Protein AF-A0A0V1AJM0-F1 (afdb_monomer)

InterPro domains:
  IPR032472 Argonaute linker 2 domain [PF16488] (1-41)
  IPR032473 Protein argonaute, Mid domain [PF16487] (53-116)

Radius of gyration: 28.32 Å; Cα contacts (8 Å, |Δi|>4): 131; chains: 1; bounding box: 61×48×60 Å

pLDDT: mean 88.97, std 8.9, range [51.97, 97.56]

Foldseek 3Di:
DVVLVVVPVVPPPVCVVVVHDDDSDDDDDDDDDDFADKDWADQPPVHDIDIDGDDPPDDDQQQTAHNDAAEDPADEDEEADDPVCVVVVVVVVQVVVVSSVSNPYHDDNDHPYYYYDDDDD

Organism: Trichinella spiralis (NCBI:txid6334)

Nearest PDB structures (foldseek):
  5wea-assembly1_A  TM=8.458E-01  e=5.999E-06  Homo sapiens
  4z4i-assembly1_A  TM=8.548E-01  e=1.848E-05  Homo sapiens
  4f3t-assembly1_A  TM=8.525E-01  e=3.138E-05  Homo sapiens
  8d6j-assembly1_A  TM=8.454E-01  e=5.327E-05  Homo sapiens
  7swf-assembly1_A  TM=7.679E-01  e=8.144E-03  Arabidopsis thaliana

Sequence (121 aa):
MDMVKKSNFNNDPFLKSFGVQIKAEPMIVSGRVLPPPRLEYGKGNGGRQIILTPKDGAWNSTEFKFFESASCESFGFVSFLPPHKASMLQEFCMQIVRTCRSTGIEMPDSPKFYEQARKND

Secondary structure (DSSP, 8-state):
-HHHHHHTGGG-HHHHHTT----SSPPP----PPPPPPEEE--GGG-PPEEE--BTTB---TTS--SS--B-S--EEEE-S-GGGHHHHHHHHHHHHHHHHHTT-B--SS-SEEEEPPPP-

Mean predicted aligned error: 8.01 Å

Solvent-accessible surface area (backbone atoms only — not comparable to full-atom values): 7760 Å² total; per-residue (Å²): 108,67,62,56,57,72,62,42,55,68,71,34,69,66,40,50,76,72,70,52,78,71,76,64,66,79,86,86,77,91,81,83,84,75,82,68,66,76,45,72,38,21,52,57,95,86,50,69,81,40,74,46,69,51,56,98,89,42,79,86,63,85,90,44,27,42,60,78,52,57,76,43,91,77,52,67,48,78,41,81,60,62,78,94,50,48,68,60,50,56,53,50,54,52,47,53,49,52,53,43,43,57,33,47,28,44,64,64,97,65,59,84,43,80,45,68,57,69,84,81,128

Structure (mmCIF, N/CA/C/O backbone):
data_AF-A0A0V1AJM0-F1
#
_entry.id   AF-A0A0V1AJM0-F1
#
loop_
_atom_site.group_PDB
_atom_site.id
_atom_site.type_symbol
_atom_site.label_atom_id
_atom_site.label_alt_id
_atom_site.label_comp_id
_atom_site.label_asym_id
_atom_site.label_entity_id
_atom_site.label_seq_id
_atom_site.pdbx_PDB_ins_code
_atom_site.Cartn_x
_atom_site.Cartn_y
_atom_site.Cartn_z
_atom_site.occupancy
_atom_site.B_iso_or_equiv
_atom_site.auth_seq_id
_atom_site.auth_comp_id
_atom_site.auth_asym_id
_atom_site.auth_atom_id
_atom_site.pdbx_PDB_model_num
ATOM 1 N N . MET A 1 1 ? -16.085 18.379 22.560 1.00 61.28 1 MET A N 1
ATOM 2 C CA . MET A 1 1 ? -17.066 18.403 23.673 1.00 61.28 1 MET A CA 1
ATOM 3 C C . MET A 1 1 ? -17.591 19.808 23.953 1.00 61.28 1 MET A C 1
ATOM 5 O O . MET A 1 1 ? -18.780 19.945 24.200 1.00 61.28 1 MET A O 1
ATOM 9 N N . ASP A 1 2 ? -16.767 20.853 23.827 1.00 75.19 2 ASP A N 1
ATOM 10 C CA . ASP A 1 2 ? -17.210 22.246 24.018 1.00 75.19 2 ASP A CA 1
ATOM 11 C C . ASP A 1 2 ? -18.342 22.695 23.095 1.00 75.19 2 ASP A C 1
ATOM 13 O O . ASP A 1 2 ? -19.138 23.537 23.491 1.00 75.19 2 ASP A O 1
ATOM 17 N N . MET A 1 3 ? -18.448 22.132 21.888 1.00 86.31 3 MET A N 1
ATOM 18 C CA . MET A 1 3 ? -19.488 22.528 20.938 1.00 86.31 3 MET A CA 1
ATOM 19 C C . MET A 1 3 ? -20.898 22.249 21.477 1.00 86.31 3 MET A C 1
ATOM 21 O O . MET A 1 3 ? -21.717 23.153 21.478 1.00 86.31 3 MET A O 1
ATOM 25 N N . VAL A 1 4 ? -21.159 21.057 22.034 1.00 88.00 4 VAL A N 1
ATOM 26 C CA . VAL A 1 4 ? -22.481 20.701 22.597 1.00 88.00 4 VAL A CA 1
ATOM 27 C C . VAL A 1 4 ? -22.835 21.596 23.789 1.00 88.00 4 VAL A C 1
ATOM 29 O O . VAL A 1 4 ? -23.976 22.034 23.917 1.00 88.00 4 VAL A O 1
ATOM 32 N N . LYS A 1 5 ? -21.843 21.925 24.628 1.00 85.56 5 LYS A N 1
ATOM 33 C CA . LYS A 1 5 ? -22.017 22.857 25.753 1.00 85.56 5 LYS A CA 1
ATOM 34 C C . LYS A 1 5 ? -22.324 24.279 25.272 1.00 85.56 5 LYS A C 1
ATOM 36 O O . LYS A 1 5 ? -23.248 24.901 25.785 1.00 85.56 5 LYS A O 1
ATOM 41 N N . LYS A 1 6 ? -21.591 24.778 24.270 1.00 90.12 6 LYS A N 1
ATOM 42 C CA . LYS A 1 6 ? -21.780 26.118 23.685 1.00 90.12 6 LYS A CA 1
ATOM 43 C C . LYS A 1 6 ? -23.099 26.252 22.927 1.00 90.12 6 LYS A C 1
ATOM 45 O O . LYS A 1 6 ? -23.704 27.315 22.968 1.00 90.12 6 LYS A O 1
ATOM 50 N N . SER A 1 7 ? -23.554 25.183 22.275 1.00 90.88 7 SER A N 1
ATOM 51 C CA . SER A 1 7 ? -24.832 25.153 21.559 1.00 90.88 7 SER A CA 1
ATOM 52 C C . SER A 1 7 ? -26.043 25.291 22.479 1.00 90.88 7 SER A C 1
ATOM 54 O O . SER A 1 7 ? -27.111 25.640 21.994 1.00 90.88 7 SER A O 1
ATOM 56 N N . ASN A 1 8 ? -25.890 25.039 23.787 1.00 90.31 8 ASN A N 1
ATOM 57 C CA . ASN A 1 8 ? -26.925 25.275 24.795 1.00 90.31 8 ASN A CA 1
ATOM 58 C C . ASN A 1 8 ? -28.302 24.698 24.399 1.00 90.31 8 ASN A C 1
ATOM 60 O O . ASN A 1 8 ? -29.333 25.336 24.593 1.00 90.31 8 ASN A O 1
ATOM 64 N N . PHE A 1 9 ? -28.318 23.485 23.832 1.00 92.50 9 PHE A N 1
ATOM 65 C CA . PHE A 1 9 ? -29.513 22.874 23.236 1.00 92.50 9 PHE A CA 1
ATOM 66 C C . PHE A 1 9 ? -30.700 22.764 24.198 1.00 92.50 9 PHE A C 1
ATOM 68 O O . PHE A 1 9 ? -31.844 22.906 23.787 1.00 92.50 9 PHE A O 1
ATOM 75 N N . ASN A 1 10 ? -30.441 22.584 25.495 1.00 91.94 10 ASN A N 1
ATOM 76 C CA . ASN A 1 10 ? -31.500 22.553 26.506 1.00 91.94 10 ASN A CA 1
ATOM 77 C C . ASN A 1 10 ? -32.202 23.903 26.695 1.00 91.94 10 ASN A C 1
ATOM 79 O O . ASN A 1 10 ? -33.195 23.951 27.409 1.00 91.94 10 ASN A O 1
ATOM 83 N N . ASN A 1 11 ? -31.699 24.987 26.098 1.00 93.44 11 ASN A N 1
ATOM 84 C CA . ASN A 1 11 ? -32.334 26.302 26.042 1.00 93.44 11 ASN A CA 1
ATOM 85 C C . ASN A 1 11 ? -32.926 26.648 24.673 1.00 93.44 11 ASN A C 1
ATOM 87 O O . ASN A 1 11 ? -33.511 27.722 24.543 1.00 93.44 11 ASN A O 1
ATOM 91 N N . ASP A 1 12 ? -32.840 25.749 23.695 1.00 94.88 12 ASP A N 1
ATOM 92 C CA . ASP A 1 12 ? -33.508 25.922 22.413 1.00 94.88 12 ASP A CA 1
ATOM 93 C C . ASP A 1 12 ? -35.044 25.887 22.605 1.00 94.88 12 ASP A C 1
ATOM 95 O O . ASP A 1 12 ? -35.571 24.922 23.177 1.00 94.88 12 ASP A O 1
ATOM 99 N N . PRO A 1 13 ? -35.784 26.929 22.174 1.00 95.06 13 PRO A N 1
ATOM 100 C CA . PRO A 1 13 ? -37.232 27.006 22.367 1.00 95.06 13 PRO A CA 1
ATOM 101 C C . PRO A 1 13 ? -38.008 25.889 21.666 1.00 95.06 13 PRO A C 1
ATOM 103 O O . PRO A 1 13 ? -39.035 25.448 22.184 1.00 95.06 13 PRO A O 1
ATOM 106 N N . PHE A 1 14 ? -37.524 25.420 20.513 1.00 96.06 14 PHE A N 1
ATOM 107 C CA . PHE A 1 14 ? -38.145 24.323 19.784 1.00 96.06 14 PHE A CA 1
ATOM 108 C C . PHE A 1 14 ? -37.894 23.005 20.516 1.00 96.06 14 PHE A C 1
ATOM 110 O O . PHE A 1 14 ? -38.839 22.288 20.809 1.00 96.06 14 PHE A O 1
ATOM 117 N N . LEU A 1 15 ? -36.660 22.696 20.920 1.00 95.38 15 LEU A N 1
ATOM 118 C CA . LEU A 1 15 ? -36.392 21.450 21.657 1.00 95.38 15 LEU A CA 1
ATOM 119 C C . LEU A 1 15 ? -37.163 21.381 22.983 1.00 95.38 15 LEU A C 1
ATOM 121 O O . LEU A 1 15 ? -37.709 20.327 23.324 1.00 95.38 15 LEU A O 1
ATOM 125 N N . LYS A 1 16 ? -37.291 22.516 23.687 1.00 95.50 16 LYS A N 1
ATOM 126 C CA . LYS A 1 16 ? -38.130 22.617 24.889 1.00 95.50 16 LYS A CA 1
ATOM 127 C C . LYS A 1 16 ? -39.603 22.337 24.611 1.00 95.50 16 LYS A C 1
ATOM 129 O O . LYS A 1 16 ? -40.224 21.648 25.416 1.00 95.50 16 LYS A O 1
ATOM 134 N N . SER A 1 17 ? -40.168 22.848 23.512 1.00 96.81 17 SER A N 1
ATOM 135 C CA . SER A 1 17 ? -41.595 22.658 23.211 1.00 96.81 17 SER A CA 1
ATOM 136 C C . SER 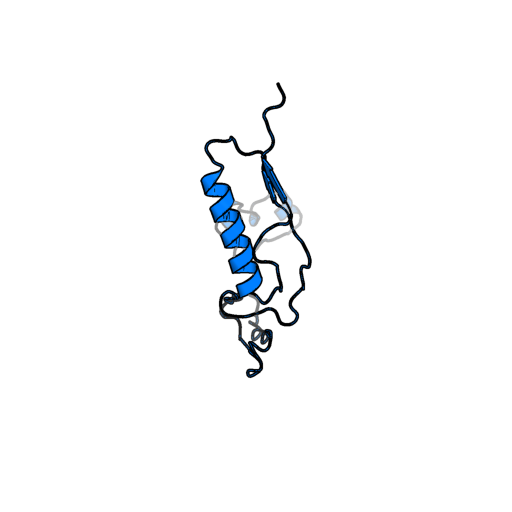A 1 17 ? -41.952 21.196 22.924 1.00 96.81 17 SER A C 1
ATOM 138 O O . SER A 1 17 ? -43.075 20.782 23.200 1.00 96.81 17 SER A O 1
ATOM 140 N N . PHE A 1 18 ? -40.982 20.399 22.463 1.00 96.31 18 PHE A N 1
ATOM 141 C CA . PHE A 1 18 ? -41.111 18.949 22.278 1.00 96.31 18 PHE A CA 1
ATOM 142 C C . PHE A 1 18 ? -40.648 18.117 23.490 1.00 96.31 18 PHE A C 1
ATOM 144 O O . PHE A 1 18 ? -40.651 16.889 23.421 1.00 96.31 18 PHE A O 1
ATOM 151 N N . GLY A 1 19 ? -40.240 18.746 24.600 1.00 95.75 19 GLY A N 1
ATOM 152 C CA . GLY A 1 19 ? -39.771 18.044 25.803 1.00 95.75 19 GLY A CA 1
ATOM 153 C C . GLY A 1 19 ? -38.432 17.312 25.631 1.00 95.75 19 GLY A C 1
ATOM 154 O O . GLY A 1 19 ? -38.111 16.422 26.419 1.00 95.75 19 GLY A O 1
ATOM 155 N N . VAL A 1 20 ? -37.646 17.663 24.611 1.00 96.75 20 VAL A N 1
ATOM 156 C CA . VAL A 1 20 ? -36.353 17.033 24.322 1.00 96.75 20 VAL A CA 1
ATOM 157 C C . VAL A 1 20 ? -35.275 17.618 25.231 1.00 96.75 20 VAL A C 1
ATOM 159 O O . VAL A 1 20 ? -35.133 18.834 25.350 1.00 96.75 20 VAL A O 1
ATOM 162 N N . GLN A 1 21 ? -34.473 16.744 25.841 1.00 93.50 21 GLN A N 1
ATOM 163 C CA . GLN A 1 21 ? -33.310 17.119 26.643 1.00 93.50 21 GLN A CA 1
ATOM 164 C C . GLN A 1 21 ? -32.051 16.458 26.082 1.00 93.50 21 GLN A C 1
ATOM 166 O O . GLN A 1 21 ? -32.035 15.261 25.798 1.00 93.50 21 GLN A O 1
ATOM 171 N N . ILE A 1 22 ? -30.982 17.238 25.941 1.00 92.06 22 ILE A N 1
ATOM 172 C CA . ILE A 1 22 ? -29.689 16.792 25.426 1.00 92.06 22 ILE A CA 1
ATOM 173 C C . ILE A 1 22 ? -28.663 16.851 26.553 1.00 92.06 22 ILE A C 1
ATOM 175 O O . ILE A 1 22 ? -28.391 17.904 27.135 1.00 92.06 22 ILE A O 1
ATOM 179 N N . LYS A 1 23 ? -28.065 15.699 26.853 1.00 92.25 23 LYS A N 1
ATOM 180 C CA . LYS A 1 23 ? -26.955 15.600 27.798 1.00 92.25 23 LYS A CA 1
ATOM 181 C C . LYS A 1 23 ? -25.682 16.158 27.155 1.00 92.25 23 LYS A C 1
ATOM 183 O O . LYS A 1 23 ? -25.371 15.839 26.010 1.00 92.25 23 LYS A O 1
ATOM 188 N N . ALA A 1 24 ? -24.951 17.002 27.881 1.00 89.19 24 ALA A N 1
ATOM 189 C CA . ALA A 1 24 ? -23.726 17.612 27.365 1.00 89.19 24 ALA A CA 1
ATOM 190 C C . ALA A 1 24 ? -22.534 16.641 27.379 1.00 89.19 24 ALA A C 1
ATOM 192 O O . ALA A 1 24 ? -21.574 16.812 26.623 1.00 89.19 24 ALA A O 1
ATOM 193 N N . GLU A 1 25 ? -22.583 15.636 28.251 1.00 90.69 25 GLU A N 1
ATOM 194 C CA . GLU A 1 25 ? -21.588 14.579 28.338 1.00 90.69 25 GLU A CA 1
ATOM 195 C C . GLU A 1 25 ? -21.871 13.487 27.296 1.00 90.69 25 GLU A C 1
ATOM 197 O O . GLU A 1 25 ? -23.014 13.031 27.182 1.00 90.69 25 GLU A O 1
ATOM 202 N N . PRO A 1 26 ? -20.846 13.009 26.571 1.00 91.12 26 PRO A N 1
ATOM 203 C CA . PRO A 1 26 ? -20.991 11.856 25.696 1.00 91.12 26 PRO A CA 1
ATOM 204 C C . PRO A 1 26 ? -21.466 10.615 26.452 1.00 91.12 26 PRO A C 1
ATOM 206 O O . PRO A 1 26 ? -21.150 10.411 27.627 1.00 91.12 26 PRO A O 1
ATOM 209 N N . MET A 1 27 ? -22.181 9.747 25.743 1.00 94.25 27 MET A N 1
ATOM 210 C CA . MET A 1 27 ? -22.475 8.411 26.243 1.00 94.25 27 MET A CA 1
ATOM 211 C C . MET A 1 27 ? -21.173 7.613 26.374 1.00 94.25 27 MET A C 1
ATOM 213 O O . MET A 1 27 ? -20.368 7.569 25.444 1.00 94.25 27 MET A O 1
ATOM 217 N N . ILE A 1 28 ? -20.980 6.975 27.528 1.00 95.19 28 ILE A N 1
ATOM 218 C CA . ILE A 1 28 ? -19.861 6.062 27.758 1.00 95.19 28 ILE A CA 1
ATOM 219 C C . ILE A 1 28 ? -20.295 4.671 27.308 1.00 95.19 28 ILE A C 1
ATOM 221 O O . ILE A 1 28 ? -21.315 4.160 27.767 1.00 95.19 28 ILE A O 1
ATOM 225 N N . VAL A 1 29 ? -19.510 4.063 26.423 1.00 96.31 29 VAL A N 1
ATOM 226 C CA . VAL A 1 29 ? -19.741 2.707 25.921 1.00 96.31 29 VAL A CA 1
ATOM 227 C C . VAL A 1 29 ? -18.487 1.860 26.101 1.00 96.31 29 VAL A C 1
ATOM 229 O O . VAL A 1 29 ? -17.365 2.352 25.975 1.00 96.31 29 VAL A O 1
ATOM 232 N N . SER A 1 30 ? -18.672 0.575 26.392 1.00 97.56 30 SER A N 1
ATOM 233 C CA . SER A 1 30 ? -17.567 -0.377 26.500 1.00 97.56 30 SER A CA 1
ATOM 234 C C . SER A 1 30 ? -17.151 -0.863 25.114 1.00 97.56 30 SER A C 1
ATOM 236 O O . SER A 1 30 ? -17.891 -1.582 24.446 1.00 97.56 30 SER A O 1
ATOM 238 N N . GLY A 1 31 ? -15.952 -0.472 24.689 1.00 96.50 31 GLY A N 1
ATOM 239 C CA . GLY A 1 31 ? -15.310 -0.993 23.484 1.00 96.50 31 GLY A CA 1
ATOM 240 C C . GLY A 1 31 ? -14.432 -2.214 23.764 1.00 96.50 31 GLY A C 1
ATOM 241 O O . GLY A 1 31 ? -14.136 -2.547 24.912 1.00 96.50 31 GLY A O 1
ATOM 242 N N . ARG A 1 32 ? -13.970 -2.868 22.695 1.00 97.56 32 ARG A N 1
ATOM 243 C CA . ARG A 1 32 ? -12.902 -3.876 22.743 1.00 97.56 32 ARG A CA 1
ATOM 244 C C . ARG A 1 32 ? -11.901 -3.601 21.631 1.00 97.56 32 ARG A C 1
ATOM 246 O O . ARG A 1 32 ? -12.300 -3.231 20.530 1.00 97.56 32 ARG A O 1
ATOM 253 N N . VAL A 1 33 ? -10.625 -3.840 21.911 1.00 95.44 33 VAL A N 1
ATOM 254 C CA . VAL A 1 33 ? -9.567 -3.883 20.897 1.00 95.44 33 VAL A CA 1
ATOM 255 C C . VAL A 1 33 ? -9.349 -5.346 20.541 1.00 95.44 33 VAL A C 1
ATOM 257 O O . VAL A 1 33 ? -9.027 -6.153 21.412 1.00 95.44 33 VAL A O 1
ATOM 260 N N . LEU A 1 34 ? -9.594 -5.710 19.285 1.00 96.94 34 LEU A N 1
ATOM 261 C CA . LEU A 1 34 ? -9.348 -7.074 18.822 1.00 96.94 34 LEU A CA 1
ATOM 262 C C . LEU A 1 34 ? -7.842 -7.287 18.611 1.00 96.94 34 LEU A C 1
ATOM 264 O O . LEU A 1 34 ? -7.165 -6.355 18.170 1.00 96.94 34 LEU A O 1
ATOM 268 N N . PRO A 1 35 ? -7.309 -8.491 18.893 1.00 96.62 35 PRO A N 1
ATOM 269 C CA . PRO A 1 35 ? -5.934 -8.805 18.537 1.00 96.62 35 PRO A CA 1
ATOM 270 C C . PRO A 1 35 ? -5.765 -8.706 17.012 1.00 96.62 35 PRO A C 1
ATOM 272 O O . PRO A 1 35 ? -6.649 -9.153 16.272 1.00 96.62 35 PRO A O 1
ATOM 275 N N . PRO A 1 36 ? -4.660 -8.123 16.522 1.00 97.25 36 PRO A N 1
ATOM 276 C CA . PRO A 1 36 ? -4.431 -7.998 15.092 1.00 97.25 36 PRO A CA 1
ATOM 277 C C . PRO A 1 36 ? -4.204 -9.380 14.454 1.00 97.25 36 PRO A C 1
ATOM 279 O O . PRO A 1 36 ? -3.636 -10.273 15.094 1.00 97.25 36 PRO A O 1
ATOM 282 N N . PRO A 1 37 ? -4.624 -9.578 13.193 1.00 96.69 37 PRO A N 1
ATOM 283 C CA . PRO A 1 37 ? -4.347 -10.812 12.474 1.00 96.69 37 PRO A CA 1
ATOM 284 C C . PRO A 1 37 ? -2.850 -10.939 12.181 1.00 96.69 37 PRO A C 1
ATOM 286 O O . PRO A 1 37 ? -2.137 -9.943 12.064 1.00 96.69 37 PRO A O 1
ATOM 289 N N . ARG A 1 38 ? -2.378 -12.173 12.011 1.00 95.44 38 ARG A N 1
ATOM 290 C CA . ARG A 1 38 ? -1.024 -12.423 11.509 1.00 95.44 38 ARG A CA 1
ATOM 291 C C . ARG A 1 38 ? -1.003 -12.264 9.990 1.00 95.44 38 ARG A C 1
ATOM 293 O O . ARG A 1 38 ? -1.915 -12.732 9.316 1.00 95.44 38 ARG A O 1
ATOM 300 N N . LEU A 1 39 ? 0.033 -11.616 9.474 1.00 94.31 39 LEU A N 1
ATOM 301 C CA . LEU A 1 39 ? 0.282 -11.416 8.051 1.00 94.31 39 LEU A CA 1
ATOM 302 C C . LEU A 1 39 ? 1.326 -12.415 7.572 1.00 94.31 39 LEU A C 1
ATOM 304 O O . LEU A 1 39 ? 2.371 -12.551 8.205 1.00 94.31 39 LEU A O 1
ATOM 308 N N . GLU A 1 40 ? 1.065 -13.065 6.445 1.00 93.06 40 GLU A N 1
ATOM 309 C CA . GLU A 1 40 ? 1.979 -14.021 5.822 1.00 93.06 40 GLU A CA 1
ATOM 310 C C . GLU A 1 40 ? 2.590 -13.422 4.548 1.00 93.06 40 GLU A C 1
ATOM 312 O O . GLU A 1 40 ? 1.888 -12.823 3.736 1.00 93.06 40 GLU A O 1
ATOM 317 N N . TYR A 1 41 ? 3.905 -13.570 4.384 1.00 92.88 41 TYR A N 1
ATOM 318 C CA . TYR A 1 41 ? 4.668 -13.088 3.223 1.00 92.88 41 TYR A CA 1
ATOM 319 C C . TYR A 1 41 ? 5.326 -14.246 2.463 1.00 92.88 41 TYR A C 1
ATOM 321 O O . TYR A 1 41 ? 5.332 -15.385 2.924 1.00 92.88 41 TYR A O 1
ATOM 329 N N . GLY A 1 42 ? 5.881 -13.977 1.283 1.00 88.62 42 GLY A N 1
ATOM 330 C CA . GLY A 1 42 ? 6.489 -15.006 0.444 1.00 88.62 42 GLY A CA 1
ATOM 331 C C . GLY A 1 42 ? 7.686 -15.664 1.119 1.00 88.62 42 GLY A C 1
ATOM 332 O O . GLY A 1 42 ? 8.425 -15.037 1.881 1.00 88.62 42 GLY A O 1
ATOM 333 N N . LYS A 1 43 ? 7.915 -16.944 0.815 1.00 80.25 43 LYS A N 1
ATOM 334 C CA . LYS A 1 43 ? 9.113 -17.665 1.262 1.00 80.25 43 LYS A CA 1
ATOM 335 C C . LYS A 1 43 ? 10.316 -17.131 0.485 1.00 80.25 43 LYS A C 1
ATOM 337 O O . LYS A 1 43 ? 10.546 -17.523 -0.656 1.00 80.25 43 LYS A O 1
ATOM 342 N N . GLY A 1 44 ? 11.083 -16.211 1.066 1.00 66.81 44 GLY A N 1
ATOM 343 C CA . GLY A 1 44 ? 12.307 -15.719 0.426 1.00 66.81 44 GLY A CA 1
ATOM 344 C C . GLY A 1 44 ? 13.265 -16.877 0.115 1.00 66.81 44 GLY A C 1
ATOM 345 O O . GLY A 1 44 ? 13.537 -17.669 1.005 1.00 66.81 44 GLY A O 1
ATOM 346 N N . ASN A 1 45 ? 13.741 -16.997 -1.131 1.00 64.56 45 ASN A N 1
ATOM 347 C CA . ASN A 1 45 ? 14.765 -17.942 -1.623 1.00 64.56 45 ASN A CA 1
ATOM 348 C C . ASN A 1 45 ? 14.791 -19.334 -0.932 1.00 64.56 45 ASN A C 1
ATOM 350 O O . ASN A 1 45 ? 15.848 -19.792 -0.504 1.00 64.56 45 ASN A O 1
ATOM 354 N N . GLY A 1 46 ? 13.639 -20.004 -0.797 1.00 65.62 46 GLY A N 1
ATOM 355 C CA . GLY A 1 46 ? 13.554 -21.352 -0.201 1.00 65.62 46 GLY A CA 1
ATOM 356 C C . GLY A 1 46 ? 13.627 -21.407 1.335 1.00 65.62 46 GLY A C 1
ATOM 357 O O . GLY A 1 46 ? 13.772 -22.484 1.910 1.00 65.62 46 GLY A O 1
ATOM 358 N N . GLY A 1 47 ? 13.527 -20.259 2.004 1.00 71.06 47 GLY A N 1
ATOM 359 C CA . GLY A 1 47 ? 13.511 -20.117 3.456 1.00 71.06 47 GLY A CA 1
ATOM 360 C C . GLY A 1 47 ? 12.165 -20.446 4.114 1.00 71.06 47 GLY A C 1
ATOM 361 O O . GLY A 1 47 ? 11.206 -20.903 3.488 1.00 71.06 47 GLY A O 1
ATOM 362 N N . ARG A 1 48 ? 12.099 -20.208 5.430 1.00 78.38 48 ARG A N 1
ATOM 363 C CA . ARG A 1 48 ? 10.883 -20.409 6.234 1.00 78.38 48 ARG A CA 1
ATOM 364 C C . ARG A 1 48 ? 9.801 -19.384 5.878 1.00 78.38 48 ARG A C 1
ATOM 366 O O . ARG A 1 48 ? 10.100 -18.281 5.431 1.00 78.38 48 ARG A O 1
ATOM 373 N N . GLN A 1 49 ? 8.547 -19.764 6.124 1.00 84.44 49 GLN A N 1
ATOM 374 C CA . GLN A 1 49 ? 7.385 -18.880 6.027 1.00 84.44 49 GLN A CA 1
ATOM 375 C C . GLN A 1 49 ? 7.595 -17.637 6.903 1.00 84.44 49 GLN A C 1
ATOM 377 O O . GLN A 1 49 ? 7.900 -17.767 8.090 1.00 84.44 49 GLN A O 1
ATOM 382 N N . ILE A 1 50 ? 7.431 -16.448 6.322 1.00 89.88 50 ILE A N 1
ATOM 383 C CA . ILE A 1 50 ? 7.526 -15.181 7.051 1.00 89.88 50 ILE A CA 1
ATOM 384 C C . ILE A 1 50 ? 6.132 -14.834 7.565 1.00 89.88 50 ILE A C 1
ATOM 386 O O . ILE A 1 50 ? 5.177 -14.796 6.786 1.00 89.88 50 ILE A O 1
ATOM 390 N N . ILE A 1 51 ? 6.028 -14.609 8.876 1.00 91.50 51 ILE A N 1
ATOM 391 C CA . ILE A 1 51 ? 4.782 -14.270 9.566 1.00 91.50 51 ILE A CA 1
ATOM 392 C C . ILE A 1 51 ? 5.035 -13.068 10.474 1.00 91.50 51 ILE A C 1
ATOM 394 O O . ILE A 1 51 ? 5.977 -13.077 11.265 1.00 91.50 51 ILE A O 1
ATOM 398 N N . LEU A 1 52 ? 4.184 -12.050 10.376 1.00 92.50 52 LEU A N 1
ATOM 399 C CA . LEU A 1 52 ? 4.296 -10.798 11.123 1.00 92.50 52 LEU A CA 1
ATOM 400 C C . LEU A 1 52 ? 2.986 -10.498 11.843 1.00 92.50 52 LEU A C 1
ATOM 402 O O . LEU A 1 52 ? 1.911 -10.827 11.351 1.00 92.50 52 LEU A O 1
ATOM 406 N N . THR A 1 53 ? 3.066 -9.817 12.979 1.00 95.38 53 THR A N 1
ATOM 407 C CA . THR A 1 53 ? 1.890 -9.303 13.686 1.00 95.38 53 THR A CA 1
ATOM 408 C C . THR A 1 53 ? 1.925 -7.776 13.621 1.00 95.38 53 THR A C 1
ATOM 410 O O . THR A 1 53 ? 2.900 -7.193 14.101 1.00 95.38 53 THR A O 1
ATOM 413 N N . PRO A 1 54 ? 0.910 -7.112 13.037 1.00 96.19 54 PRO A N 1
ATOM 414 C CA . PRO A 1 54 ? 0.820 -5.659 13.010 1.00 96.19 54 PRO A CA 1
ATOM 415 C C . PRO A 1 54 ? 0.876 -5.055 14.411 1.00 96.19 54 PRO A C 1
ATOM 417 O O . PRO A 1 54 ? 0.316 -5.602 15.363 1.00 96.19 54 PRO A O 1
ATOM 420 N N . LYS A 1 55 ? 1.502 -3.886 14.516 1.00 94.88 55 LYS A N 1
ATOM 421 C CA . LYS A 1 55 ? 1.531 -3.082 15.735 1.00 94.88 55 LYS A CA 1
ATOM 422 C C . LYS A 1 55 ? 0.752 -1.800 15.479 1.00 94.88 55 LYS A C 1
ATOM 424 O O . LYS A 1 55 ? 0.999 -1.130 14.482 1.00 94.88 55 LYS A O 1
ATOM 429 N N . ASP A 1 56 ? -0.218 -1.502 16.340 1.00 94.88 56 ASP A N 1
ATOM 430 C CA . ASP A 1 56 ? -1.054 -0.296 16.247 1.00 94.88 56 ASP A CA 1
ATOM 431 C C . ASP A 1 56 ? -1.715 -0.105 14.863 1.00 94.88 56 ASP A C 1
ATOM 433 O O . ASP A 1 56 ? -1.881 1.007 14.373 1.00 94.88 56 ASP A O 1
ATOM 437 N N . GLY A 1 57 ? -2.085 -1.215 14.211 1.00 94.12 57 GLY A N 1
ATOM 438 C CA . GLY A 1 57 ? -2.714 -1.215 12.886 1.00 94.12 57 GLY A CA 1
ATOM 439 C C . GLY A 1 57 ? -1.754 -1.068 11.699 1.00 94.12 57 GLY A C 1
ATOM 440 O O . GLY A 1 57 ? -2.223 -0.987 10.567 1.00 94.12 57 GLY A O 1
ATOM 441 N N . ALA A 1 58 ? -0.436 -1.071 11.923 1.00 95.19 58 ALA A N 1
ATOM 442 C CA . ALA A 1 58 ? 0.576 -0.893 10.883 1.00 95.19 58 ALA A CA 1
ATOM 443 C C . ALA A 1 58 ? 1.643 -2.003 10.882 1.00 95.19 58 ALA A C 1
ATOM 445 O O . ALA A 1 58 ? 1.862 -2.703 11.875 1.00 95.19 58 ALA A O 1
ATOM 446 N N . TRP A 1 59 ? 2.324 -2.161 9.746 1.00 93.56 59 TRP A N 1
ATOM 447 C CA . TRP A 1 59 ? 3.473 -3.054 9.571 1.00 93.56 59 TRP A CA 1
ATOM 448 C C . TRP A 1 59 ? 4.429 -2.500 8.502 1.00 93.56 59 TRP A C 1
ATOM 450 O O . TRP A 1 59 ? 4.042 -1.647 7.705 1.00 93.56 59 TRP A O 1
ATOM 460 N N . ASN A 1 60 ? 5.670 -2.999 8.476 1.00 89.56 60 ASN A N 1
ATOM 461 C CA . ASN A 1 60 ? 6.647 -2.691 7.430 1.00 89.56 60 ASN A CA 1
ATOM 462 C C . ASN A 1 60 ? 6.744 -3.852 6.424 1.00 89.56 60 ASN A C 1
ATOM 464 O O . ASN A 1 60 ? 6.943 -4.997 6.826 1.00 89.56 60 ASN A O 1
ATOM 468 N N . SER A 1 61 ? 6.606 -3.557 5.130 1.00 86.50 61 SER A N 1
ATOM 469 C CA . SER A 1 61 ? 6.712 -4.529 4.034 1.00 86.50 61 SER A CA 1
ATOM 470 C C . SER A 1 61 ? 8.055 -4.497 3.299 1.00 86.50 61 SER A C 1
ATOM 472 O O . SER A 1 61 ? 8.296 -5.362 2.464 1.00 86.50 61 SER A O 1
ATOM 474 N N . THR A 1 62 ? 8.945 -3.538 3.584 1.00 81.38 62 THR A N 1
ATOM 475 C CA . THR A 1 62 ? 10.161 -3.313 2.777 1.00 81.38 62 THR A CA 1
ATOM 476 C C . THR A 1 62 ? 11.171 -4.455 2.834 1.00 81.38 62 THR A C 1
ATOM 478 O O . THR A 1 62 ? 11.997 -4.584 1.936 1.00 81.38 62 THR A O 1
ATOM 481 N N . GLU A 1 63 ? 11.131 -5.269 3.886 1.00 80.94 63 GLU A N 1
ATOM 482 C CA . GLU A 1 63 ? 12.081 -6.366 4.111 1.00 80.94 63 GLU A CA 1
ATOM 483 C C . GLU A 1 63 ? 11.605 -7.703 3.524 1.00 80.94 63 GLU A C 1
ATOM 485 O O . GLU A 1 63 ? 12.339 -8.692 3.550 1.00 80.94 63 GLU A O 1
ATOM 490 N N . PHE A 1 64 ? 10.378 -7.755 2.996 1.00 88.69 64 PHE A N 1
ATOM 491 C CA . PHE A 1 64 ? 9.708 -9.009 2.674 1.00 88.69 64 PHE A CA 1
ATOM 492 C C . PHE A 1 64 ? 9.191 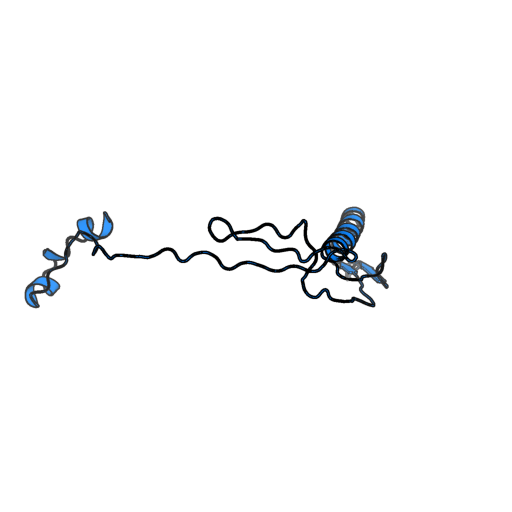-9.030 1.237 1.00 88.69 64 PHE A C 1
ATOM 494 O O . PHE A 1 64 ? 8.710 -8.034 0.700 1.00 88.69 64 PHE A O 1
ATOM 501 N N . LYS A 1 65 ? 9.266 -10.207 0.612 1.00 91.56 65 LYS A N 1
ATOM 502 C CA . LYS A 1 65 ? 8.710 -10.447 -0.723 1.00 91.56 65 LYS A CA 1
ATOM 503 C C . LYS A 1 65 ? 7.229 -10.786 -0.628 1.00 91.56 65 LYS A C 1
ATOM 505 O O . LYS A 1 65 ? 6.820 -11.436 0.334 1.00 91.56 65 LYS A O 1
ATOM 510 N N . PHE A 1 66 ? 6.437 -10.391 -1.621 1.00 92.12 66 PHE A N 1
ATOM 511 C CA . PHE A 1 66 ? 5.010 -10.716 -1.668 1.00 92.12 66 PHE A CA 1
ATOM 512 C C . PHE A 1 66 ? 4.758 -12.221 -1.523 1.00 92.12 66 PHE A C 1
ATOM 514 O O . PHE A 1 66 ? 5.584 -13.030 -1.942 1.00 92.12 66 PHE A O 1
ATOM 521 N N . PHE A 1 67 ? 3.625 -12.582 -0.907 1.00 92.00 67 PHE A N 1
ATOM 522 C CA . PHE A 1 67 ? 3.206 -13.979 -0.743 1.00 92.00 67 PHE A CA 1
ATOM 523 C C . PHE A 1 67 ? 3.171 -14.710 -2.087 1.00 92.00 67 PHE A C 1
ATOM 525 O O . PHE A 1 67 ? 3.807 -15.749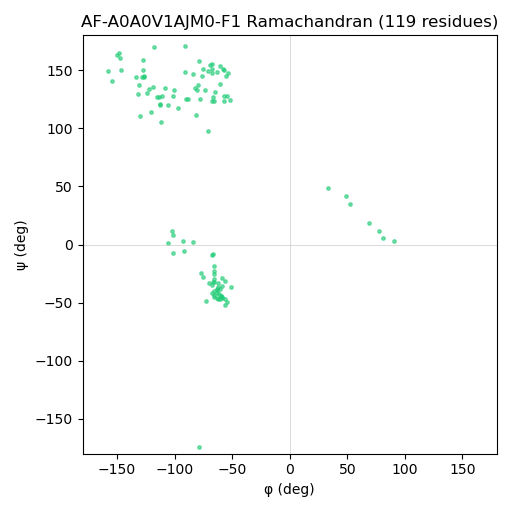 -2.247 1.00 92.00 67 PHE A O 1
ATOM 532 N N . GLU A 1 68 ? 2.524 -14.078 -3.061 1.00 91.62 68 GLU A N 1
ATOM 533 C CA . GLU A 1 68 ? 2.596 -14.408 -4.477 1.00 91.62 68 GLU A CA 1
ATOM 534 C C . GLU A 1 68 ? 3.126 -13.177 -5.208 1.00 91.62 68 GLU A C 1
ATOM 536 O O . GLU A 1 68 ? 2.497 -12.116 -5.200 1.00 91.62 68 GLU A O 1
ATOM 541 N N . SER A 1 69 ? 4.318 -13.285 -5.789 1.00 91.94 69 SER A N 1
ATOM 542 C CA . SER A 1 69 ? 4.882 -12.214 -6.602 1.00 91.94 69 SER A CA 1
ATOM 543 C C . SER A 1 69 ? 4.492 -12.373 -8.067 1.00 91.94 69 SER A C 1
ATOM 545 O O . SER A 1 69 ? 4.308 -13.476 -8.576 1.00 91.94 69 SER A O 1
ATOM 547 N N . ALA A 1 70 ? 4.364 -11.241 -8.755 1.00 94.12 70 ALA A N 1
ATOM 548 C CA . ALA A 1 70 ? 4.128 -11.225 -10.190 1.00 94.12 70 ALA A CA 1
ATOM 549 C C . ALA A 1 70 ? 5.428 -11.471 -10.972 1.00 94.12 70 ALA A C 1
ATOM 551 O O . ALA A 1 70 ? 6.524 -11.173 -10.492 1.00 94.12 70 ALA A O 1
ATOM 552 N N . SER A 1 71 ? 5.283 -11.928 -12.214 1.00 96.06 71 SER A N 1
ATOM 553 C CA . SER A 1 71 ? 6.356 -11.921 -13.208 1.00 96.06 71 SER A CA 1
ATOM 554 C C . SER A 1 71 ? 6.014 -10.909 -14.302 1.00 96.06 71 SER A C 1
ATOM 556 O O . SER A 1 71 ? 4.901 -10.888 -14.828 1.00 96.06 71 SER A O 1
ATOM 558 N N . CYS A 1 72 ? 6.947 -10.009 -14.590 1.00 96.31 72 CYS A N 1
ATOM 559 C CA . CYS A 1 72 ? 6.846 -8.970 -15.603 1.00 96.31 72 CYS A CA 1
ATOM 560 C C . CYS A 1 72 ? 7.827 -9.302 -16.723 1.00 96.31 72 CYS A C 1
ATOM 562 O O . CYS A 1 72 ? 9.028 -9.116 -16.575 1.00 96.31 72 CYS A O 1
ATOM 564 N N . GLU A 1 73 ? 7.328 -9.768 -17.864 1.00 96.31 73 GLU A N 1
ATOM 565 C CA . GLU A 1 73 ? 8.194 -10.159 -18.984 1.00 96.31 73 GLU A CA 1
ATOM 566 C C . GLU A 1 73 ? 8.770 -8.957 -19.744 1.00 96.31 73 GLU A C 1
ATOM 568 O O . GLU A 1 73 ? 9.833 -9.036 -20.362 1.00 96.31 73 GLU A O 1
ATOM 573 N N . SER A 1 74 ? 8.058 -7.826 -19.741 1.00 95.12 74 SER A N 1
ATOM 574 C CA . SER A 1 74 ? 8.512 -6.610 -20.407 1.00 95.12 74 SER A CA 1
ATOM 575 C C . SER A 1 74 ? 7.863 -5.351 -19.854 1.00 95.12 74 SER A C 1
ATOM 577 O O . SER A 1 74 ? 6.708 -5.360 -19.438 1.00 95.12 74 SER A O 1
ATOM 579 N N . PHE A 1 75 ? 8.616 -4.256 -19.904 1.00 94.62 75 PHE A N 1
ATOM 580 C CA . PHE A 1 75 ? 8.184 -2.927 -19.490 1.00 94.62 75 PHE A CA 1
ATOM 581 C C . PHE A 1 75 ? 8.873 -1.858 -20.343 1.00 94.62 75 PHE A C 1
ATOM 583 O O . PHE A 1 75 ? 9.863 -2.130 -21.028 1.00 94.62 75 PHE A O 1
ATOM 590 N N . GLY A 1 76 ? 8.350 -0.638 -20.293 1.00 93.25 76 GLY A N 1
ATOM 591 C CA . GLY A 1 76 ? 8.910 0.537 -20.950 1.00 93.25 76 GLY A CA 1
ATOM 592 C C . GLY A 1 76 ? 8.628 1.786 -20.126 1.00 93.25 76 GLY A C 1
ATOM 593 O O . GLY A 1 76 ? 7.732 1.782 -19.279 1.00 93.25 76 GLY A O 1
ATOM 594 N N . PHE A 1 77 ? 9.387 2.850 -20.370 1.00 91.31 77 PHE A N 1
ATOM 595 C CA . PHE A 1 77 ? 9.146 4.149 -19.747 1.00 91.31 77 PHE A CA 1
ATOM 596 C C . PHE A 1 77 ? 8.856 5.200 -20.803 1.00 91.31 77 PHE A C 1
ATOM 598 O O . PHE A 1 77 ? 9.564 5.298 -21.803 1.00 91.31 77 PHE A O 1
ATOM 605 N N . VAL A 1 78 ? 7.841 6.016 -20.533 1.00 90.00 78 VAL A N 1
ATOM 606 C CA . VAL A 1 78 ? 7.512 7.200 -21.322 1.00 90.00 78 VAL A CA 1
ATOM 607 C C . VAL A 1 78 ? 7.504 8.394 -20.385 1.00 90.00 78 VAL A C 1
ATOM 609 O O . VAL A 1 78 ? 6.884 8.352 -19.322 1.00 90.00 78 VAL A O 1
ATOM 612 N N . SER A 1 79 ? 8.198 9.459 -20.765 1.00 87.81 79 SER A N 1
ATOM 613 C CA . SER A 1 79 ? 8.277 10.674 -19.967 1.00 87.81 79 SER A CA 1
ATOM 614 C C . SER A 1 79 ? 7.992 11.917 -20.777 1.00 87.81 79 SER A C 1
ATOM 616 O O . SER A 1 79 ? 8.531 12.115 -21.860 1.00 87.81 79 SER A O 1
ATOM 618 N N . PHE A 1 80 ? 7.210 12.801 -20.171 1.00 87.81 80 PHE A N 1
ATOM 619 C CA . PHE A 1 80 ? 6.899 14.132 -20.682 1.00 87.81 80 PHE A CA 1
ATOM 620 C C . PHE A 1 80 ? 7.709 15.227 -19.975 1.00 87.81 80 PHE A C 1
ATOM 622 O O . PHE A 1 80 ? 7.408 16.414 -20.091 1.00 87.81 80 PHE A O 1
ATOM 629 N N . LEU A 1 81 ? 8.731 14.843 -19.203 1.00 85.00 81 LEU A N 1
ATOM 630 C CA . LEU A 1 81 ? 9.611 15.800 -18.545 1.00 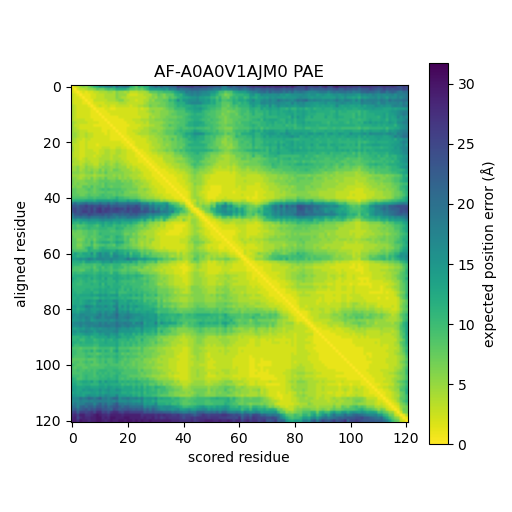85.00 81 LEU A CA 1
ATOM 631 C C . LEU A 1 81 ? 10.520 16.502 -19.565 1.00 85.00 81 LEU A C 1
ATOM 633 O O . LEU A 1 81 ? 10.939 15.884 -20.547 1.00 85.00 81 LEU A O 1
ATOM 637 N N . PRO A 1 82 ? 10.912 17.763 -19.307 1.00 83.75 82 PRO A N 1
ATOM 638 C CA . PRO A 1 82 ? 11.873 18.462 -20.151 1.00 83.75 82 PRO A CA 1
ATOM 639 C C . PRO A 1 82 ? 13.221 17.717 -20.282 1.00 83.75 82 PRO A C 1
ATOM 641 O O . PRO A 1 82 ? 13.656 17.086 -19.312 1.00 83.75 82 PRO A O 1
ATOM 644 N N . PRO A 1 83 ? 13.946 17.859 -21.414 1.00 80.88 83 PRO A N 1
ATOM 645 C CA . PRO A 1 83 ? 15.225 17.176 -21.672 1.00 80.88 83 PRO A CA 1
ATOM 646 C C . PRO A 1 83 ? 16.273 17.306 -20.562 1.00 80.88 83 PRO A C 1
ATOM 648 O O . PRO A 1 83 ? 16.954 16.340 -20.236 1.00 80.88 83 PRO A O 1
ATOM 651 N N . HIS A 1 84 ? 16.358 18.465 -19.905 1.00 83.69 84 HIS A N 1
ATOM 652 C CA . HIS A 1 84 ? 17.331 18.704 -18.833 1.00 83.69 84 HIS A CA 1
ATOM 653 C C . HIS A 1 84 ? 17.093 17.868 -17.558 1.00 83.69 84 HIS A C 1
ATOM 655 O O . HIS A 1 84 ? 17.937 17.875 -16.668 1.00 83.69 84 HIS A O 1
ATOM 661 N N . LYS A 1 85 ? 15.966 17.147 -17.450 1.00 82.56 85 LYS A N 1
ATOM 662 C CA . LYS A 1 85 ? 15.671 1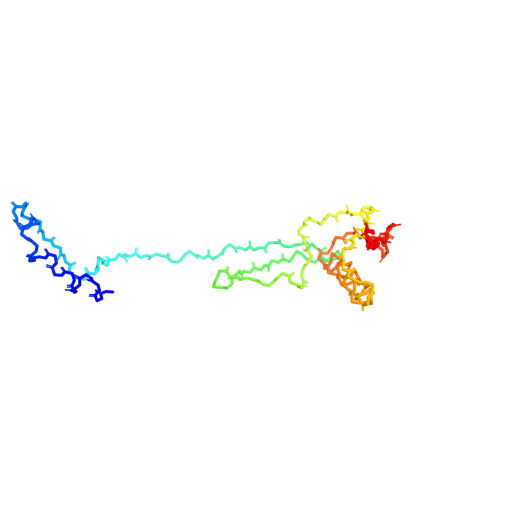6.207 -16.353 1.00 82.56 85 LYS A CA 1
ATOM 663 C C . LYS A 1 85 ? 15.890 14.737 -16.729 1.00 82.56 85 LYS A C 1
ATOM 665 O O . LYS A 1 85 ? 15.539 13.856 -15.949 1.00 82.56 85 LYS A O 1
ATOM 670 N N . ALA A 1 86 ? 16.460 14.452 -17.902 1.00 78.50 86 ALA A N 1
ATOM 671 C CA . ALA A 1 86 ? 16.635 13.083 -18.388 1.00 78.50 86 ALA A CA 1
ATOM 672 C C . ALA A 1 86 ? 17.472 12.198 -17.441 1.00 78.50 86 ALA A C 1
ATOM 674 O O . ALA A 1 86 ? 17.152 11.027 -17.262 1.00 78.50 86 ALA A O 1
ATOM 675 N N . SER A 1 87 ? 18.493 12.753 -16.780 1.00 80.19 87 SER A N 1
ATOM 676 C CA . SER A 1 87 ? 19.322 12.009 -15.817 1.00 80.19 87 SER A CA 1
ATOM 677 C C . SER A 1 87 ? 18.530 11.520 -14.597 1.00 80.19 87 SER A C 1
ATOM 679 O O . SER A 1 87 ? 18.666 10.367 -14.196 1.00 80.19 87 SER A O 1
ATOM 681 N N . MET A 1 88 ? 17.645 12.360 -14.052 1.00 85.06 88 MET A N 1
ATOM 682 C CA . MET A 1 88 ? 16.751 12.001 -12.942 1.00 85.06 88 MET A CA 1
ATOM 683 C C . MET A 1 88 ? 15.798 10.868 -13.330 1.00 85.06 88 MET A C 1
ATOM 685 O O . MET A 1 88 ? 15.487 10.005 -12.513 1.00 85.06 88 MET A O 1
ATOM 689 N N . LEU A 1 89 ? 15.340 10.860 -14.582 1.00 83.25 89 LEU A N 1
ATOM 690 C CA . LEU A 1 89 ? 14.447 9.825 -15.082 1.00 83.25 89 LEU A CA 1
ATOM 691 C C . LEU A 1 89 ? 15.153 8.468 -15.167 1.00 83.25 89 LEU A C 1
ATOM 693 O O . LEU A 1 89 ? 14.584 7.471 -14.738 1.00 83.25 89 LEU A O 1
ATOM 697 N N . GLN A 1 90 ? 16.404 8.425 -15.630 1.00 82.62 90 GLN A N 1
ATOM 698 C CA . GLN A 1 90 ? 17.184 7.187 -15.635 1.00 82.62 90 GLN A CA 1
ATOM 699 C C . GLN A 1 90 ? 17.353 6.614 -14.218 1.00 82.62 90 GLN A C 1
ATOM 701 O O . GLN A 1 90 ? 17.162 5.415 -14.011 1.00 82.62 90 GLN A O 1
ATOM 706 N N . GLU A 1 91 ? 17.670 7.460 -13.235 1.00 88.81 91 GLU A N 1
ATOM 707 C CA . GLU A 1 91 ? 17.779 7.033 -11.838 1.00 88.81 91 GLU A CA 1
ATOM 708 C C . GLU A 1 91 ? 16.445 6.521 -11.287 1.00 88.81 91 GLU A C 1
ATOM 710 O O . GLU A 1 91 ? 16.392 5.437 -10.709 1.00 88.81 91 GLU A O 1
ATOM 715 N N . PHE A 1 92 ? 15.355 7.245 -11.538 1.00 90.19 92 PHE A N 1
ATOM 716 C CA . PHE A 1 92 ? 14.006 6.834 -11.156 1.00 90.19 92 PHE A CA 1
ATOM 717 C C . PHE A 1 92 ? 13.629 5.461 -11.733 1.00 90.19 92 PHE A C 1
ATOM 719 O O . PHE A 1 92 ? 13.162 4.586 -11.003 1.00 90.19 92 PHE A O 1
ATOM 726 N N . CYS A 1 93 ? 13.894 5.241 -13.021 1.00 89.88 93 CYS A N 1
ATOM 727 C CA . CYS A 1 93 ? 13.659 3.970 -13.697 1.00 89.88 93 CYS A CA 1
ATOM 728 C C . CYS A 1 93 ? 14.428 2.818 -13.036 1.00 89.88 93 CYS A C 1
ATOM 730 O O . CYS A 1 93 ? 13.853 1.760 -12.778 1.00 89.88 93 CYS A O 1
ATOM 732 N N . MET A 1 94 ? 15.707 3.033 -12.706 1.00 91.25 94 MET A N 1
ATOM 733 C CA . MET A 1 94 ? 16.507 2.041 -11.982 1.00 91.25 94 MET A CA 1
ATOM 734 C C . MET A 1 94 ? 15.943 1.755 -10.587 1.00 91.25 94 MET A C 1
ATOM 736 O O . MET A 1 94 ? 15.939 0.600 -10.162 1.00 91.25 94 MET A O 1
ATOM 740 N N . GLN A 1 95 ? 15.462 2.777 -9.871 1.00 94.62 95 GLN A N 1
ATOM 741 C 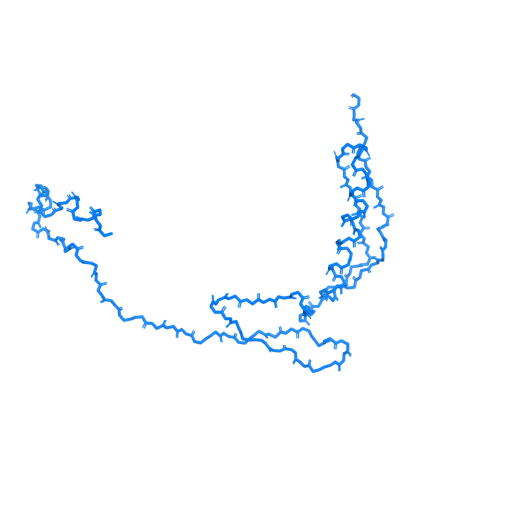CA . GLN A 1 95 ? 14.864 2.585 -8.549 1.00 94.62 95 GLN A CA 1
ATOM 742 C C . GLN A 1 95 ? 13.570 1.773 -8.622 1.00 94.62 95 GLN A C 1
ATOM 744 O O . GLN A 1 95 ? 13.406 0.862 -7.818 1.00 94.62 95 GLN A O 1
ATOM 749 N N . ILE A 1 96 ? 12.712 2.000 -9.624 1.00 94.25 96 ILE A N 1
ATOM 750 C CA . ILE A 1 96 ? 11.518 1.166 -9.843 1.00 94.25 96 ILE A CA 1
ATOM 751 C C . ILE A 1 96 ? 11.903 -0.304 -9.996 1.00 94.25 96 ILE A C 1
ATOM 753 O O . ILE A 1 96 ? 11.377 -1.147 -9.273 1.00 94.25 96 ILE A O 1
ATOM 757 N N . VAL A 1 97 ? 12.844 -0.614 -10.894 1.00 94.75 97 VAL A N 1
ATOM 758 C CA . VAL A 1 97 ? 13.267 -2.002 -11.139 1.00 94.75 97 VAL A CA 1
ATOM 759 C C . VAL A 1 97 ? 13.818 -2.632 -9.858 1.00 94.75 97 VAL A C 1
ATOM 761 O O . VAL A 1 97 ? 13.451 -3.754 -9.507 1.00 94.75 97 VAL A O 1
ATOM 764 N N . ARG A 1 98 ? 14.655 -1.899 -9.111 1.00 94.50 98 ARG A N 1
ATOM 765 C CA . ARG A 1 98 ? 15.209 -2.36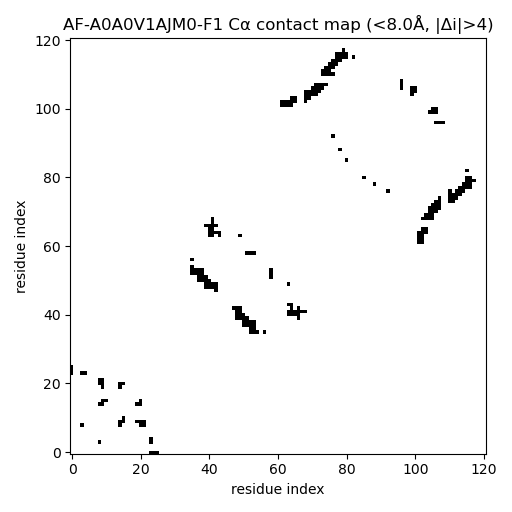3 -7.830 1.00 94.50 98 ARG A CA 1
ATOM 766 C C . ARG A 1 98 ? 14.118 -2.644 -6.801 1.00 94.50 98 ARG A C 1
ATOM 768 O O . ARG A 1 98 ? 14.148 -3.705 -6.183 1.00 94.50 98 ARG A O 1
ATOM 775 N N . THR A 1 99 ? 13.157 -1.736 -6.642 1.00 94.25 99 THR A N 1
ATOM 776 C CA . THR A 1 99 ? 12.046 -1.889 -5.695 1.00 94.25 99 THR A CA 1
ATOM 777 C C . THR A 1 99 ? 11.120 -3.040 -6.084 1.00 94.25 99 THR A C 1
ATOM 779 O O . THR A 1 99 ? 10.755 -3.840 -5.228 1.00 94.25 99 THR A O 1
ATOM 782 N N . CYS A 1 100 ? 10.768 -3.190 -7.364 1.00 94.12 100 CYS A N 1
ATOM 783 C CA . CYS A 1 100 ? 9.973 -4.329 -7.826 1.00 94.12 100 CYS A CA 1
ATOM 784 C C . CYS A 1 100 ? 10.681 -5.657 -7.520 1.00 94.12 100 CYS A C 1
ATOM 786 O O . CYS A 1 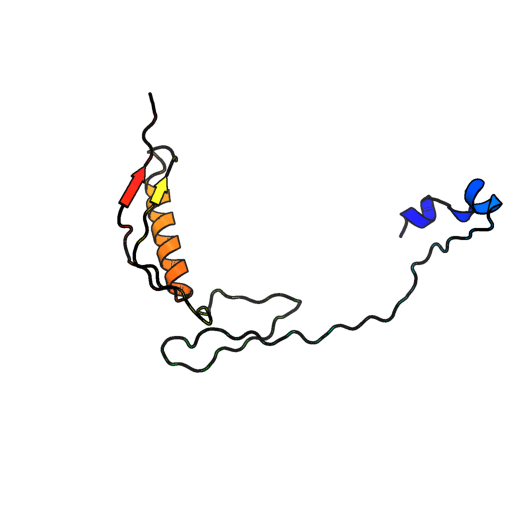100 ? 10.090 -6.577 -6.958 1.00 94.12 100 CYS A O 1
ATOM 788 N N . ARG A 1 101 ? 11.981 -5.751 -7.803 1.00 93.12 101 ARG A N 1
ATOM 789 C CA . ARG A 1 101 ? 12.737 -6.981 -7.536 1.00 93.12 101 ARG A CA 1
ATOM 790 C C . ARG A 1 101 ? 12.933 -7.243 -6.045 1.00 93.12 101 ARG A C 1
ATOM 792 O O . ARG A 1 101 ? 12.913 -8.404 -5.632 1.00 93.12 101 ARG A O 1
ATOM 799 N N . SER A 1 102 ? 13.071 -6.202 -5.219 1.00 91.88 102 SER A N 1
ATOM 800 C CA . SER A 1 102 ? 13.176 -6.368 -3.764 1.00 91.88 102 SER A CA 1
ATOM 801 C C . SER A 1 102 ? 11.888 -6.923 -3.148 1.00 91.88 102 SER A C 1
ATOM 803 O O . SER A 1 102 ? 11.967 -7.683 -2.188 1.00 91.88 102 SER A O 1
ATOM 805 N N . THR A 1 103 ? 10.720 -6.637 -3.736 1.00 92.44 103 THR A N 1
ATOM 806 C CA . THR A 1 103 ? 9.430 -7.227 -3.326 1.00 92.44 103 THR A CA 1
ATOM 807 C C . THR A 1 103 ? 9.162 -8.605 -3.945 1.00 92.44 103 THR A C 1
ATOM 809 O O . THR A 1 103 ? 8.129 -9.218 -3.674 1.00 92.44 103 THR A O 1
ATOM 812 N N . GLY A 1 104 ? 10.107 -9.143 -4.721 1.00 92.06 104 GLY A N 1
ATOM 813 C CA . GLY A 1 104 ? 10.031 -10.473 -5.323 1.00 92.06 104 GLY A CA 1
ATOM 814 C C . GLY A 1 104 ? 9.408 -10.514 -6.715 1.00 92.06 104 GLY A C 1
ATOM 815 O O . GLY A 1 104 ? 9.284 -11.609 -7.255 1.00 92.06 104 GLY A O 1
ATOM 816 N N . ILE A 1 105 ? 9.039 -9.368 -7.299 1.00 94.38 105 ILE A N 1
ATOM 817 C CA . ILE A 1 105 ? 8.580 -9.312 -8.690 1.00 94.38 105 ILE A CA 1
ATOM 818 C C . ILE A 1 105 ? 9.755 -9.668 -9.603 1.00 94.38 105 ILE A C 1
ATOM 820 O O . ILE A 1 105 ? 10.831 -9.068 -9.523 1.00 94.38 105 ILE A O 1
ATOM 824 N N . GLU A 1 106 ? 9.550 -10.638 -10.484 1.00 94.88 106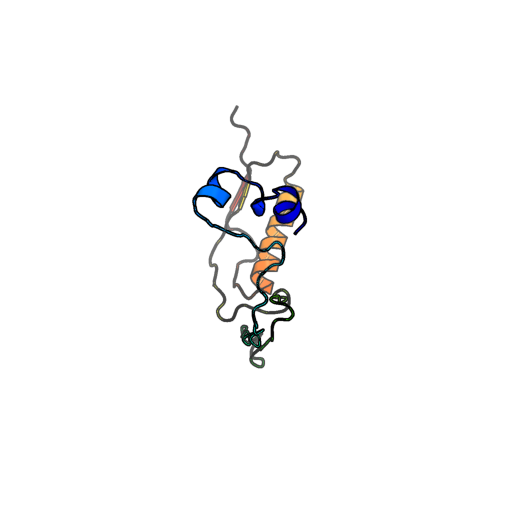 GLU A N 1
ATOM 825 C CA . GLU A 1 106 ? 10.514 -10.954 -11.534 1.00 94.88 106 GLU A CA 1
ATOM 826 C C . GLU A 1 106 ? 10.385 -9.915 -12.647 1.00 94.88 106 GLU A C 1
ATOM 828 O O . GLU A 1 106 ? 9.290 -9.669 -13.145 1.00 94.88 106 GLU A O 1
ATOM 833 N N . MET A 1 107 ? 11.482 -9.251 -13.006 1.00 95.00 107 MET A N 1
ATOM 834 C CA . MET A 1 107 ? 11.464 -8.134 -13.951 1.00 95.00 107 MET A CA 1
ATOM 835 C C . MET A 1 107 ? 12.831 -7.999 -14.641 1.00 95.00 107 MET A C 1
ATOM 837 O O . MET A 1 107 ? 13.850 -8.170 -13.959 1.00 95.00 107 MET A O 1
ATOM 841 N N . PRO A 1 108 ? 12.889 -7.684 -15.951 1.00 94.75 108 PRO A N 1
ATOM 842 C CA . PRO A 1 108 ? 14.140 -7.418 -16.651 1.00 94.75 108 PRO A CA 1
ATOM 843 C C . PRO A 1 108 ? 14.897 -6.218 -16.067 1.00 94.75 108 PRO A C 1
ATOM 845 O O . PRO A 1 108 ? 14.295 -5.295 -15.520 1.00 94.75 108 PRO A O 1
ATOM 848 N N . ASP A 1 109 ? 16.224 -6.209 -16.224 1.00 90.31 109 ASP A N 1
ATOM 849 C CA . ASP A 1 109 ? 17.088 -5.121 -15.734 1.00 90.31 109 ASP A CA 1
ATOM 850 C C . ASP A 1 109 ? 16.863 -3.796 -16.468 1.00 90.31 109 ASP A C 1
ATOM 852 O O . ASP A 1 109 ? 17.007 -2.719 -15.886 1.00 90.31 109 ASP A O 1
ATOM 856 N N . SER A 1 110 ? 16.518 -3.872 -17.752 1.00 90.25 110 SER A N 1
ATOM 857 C CA . SER A 1 110 ? 16.345 -2.718 -18.623 1.00 90.25 110 SER A CA 1
ATOM 858 C C . SER A 1 110 ? 14.975 -2.727 -19.304 1.00 90.25 110 SER A C 1
ATOM 860 O O . SER A 1 110 ? 14.452 -3.790 -19.656 1.00 90.25 110 SER A O 1
ATOM 862 N N . PRO A 1 111 ? 14.373 -1.542 -19.501 1.00 90.94 111 PRO A N 1
ATOM 863 C CA . PRO A 1 111 ? 13.130 -1.421 -20.248 1.00 90.94 111 PRO A CA 1
ATOM 864 C C . PRO A 1 111 ? 13.360 -1.766 -21.725 1.00 90.94 111 PRO A C 1
ATOM 866 O O . PRO A 1 111 ? 14.432 -1.507 -22.273 1.00 90.94 111 PRO A O 1
ATOM 869 N N . LYS A 1 112 ? 12.326 -2.275 -22.406 1.00 92.19 112 LYS A N 1
ATOM 870 C CA . LYS A 1 112 ? 12.364 -2.490 -23.864 1.00 92.19 112 LYS A CA 1
ATOM 871 C C . LYS A 1 112 ? 12.462 -1.184 -24.643 1.00 92.19 112 LYS A C 1
ATOM 873 O O . LYS A 1 112 ? 13.056 -1.155 -25.715 1.00 92.19 112 LYS A O 1
ATOM 878 N N . PHE A 1 113 ? 11.867 -0.121 -24.118 1.00 87.88 113 PHE A N 1
ATOM 879 C CA . PHE A 1 113 ? 11.960 1.207 -24.697 1.00 87.88 113 PHE A CA 1
ATOM 880 C C . PHE A 1 113 ? 11.953 2.275 -23.612 1.00 87.88 113 PHE A C 1
ATOM 882 O O . PHE A 1 113 ? 11.363 2.124 -22.537 1.00 87.88 113 PHE A O 1
ATOM 889 N N . TYR A 1 114 ? 12.624 3.367 -23.939 1.00 86.00 114 TYR A N 1
ATOM 890 C CA . TYR A 1 114 ? 12.664 4.581 -23.157 1.00 86.00 114 TYR A CA 1
ATOM 891 C C . TYR A 1 114 ? 12.348 5.733 -24.100 1.00 86.00 114 TYR A C 1
ATOM 893 O O . TYR A 1 114 ? 13.142 6.045 -24.990 1.00 86.00 114 TYR A O 1
ATOM 901 N N . GLU A 1 115 ? 11.181 6.340 -23.924 1.00 85.88 115 GLU A N 1
ATOM 902 C CA . GLU A 1 115 ? 10.733 7.447 -24.755 1.00 85.88 115 GLU A CA 1
ATOM 903 C C . GLU A 1 115 ? 10.612 8.724 -23.937 1.00 85.88 115 GLU A C 1
ATOM 905 O O . GLU A 1 115 ? 9.933 8.790 -22.913 1.00 85.88 115 GLU A O 1
ATOM 910 N N . GLN A 1 116 ? 11.270 9.770 -24.423 1.00 82.12 116 GLN A N 1
ATOM 911 C CA . GLN A 1 116 ? 11.074 11.120 -23.934 1.00 82.12 116 GLN A CA 1
ATOM 912 C C . GLN A 1 116 ? 10.275 11.892 -24.976 1.00 82.12 116 GLN A C 1
ATOM 914 O O . GLN A 1 116 ? 10.717 12.035 -26.120 1.00 82.12 116 GLN A O 1
ATOM 919 N N . ALA A 1 117 ? 9.107 12.390 -24.572 1.00 79.44 117 ALA A N 1
ATOM 920 C CA . ALA A 1 117 ? 8.285 13.235 -25.411 1.00 79.44 117 ALA A CA 1
ATOM 921 C C . ALA A 1 117 ? 9.112 14.449 -25.836 1.00 79.44 117 ALA A C 1
ATOM 923 O O . ALA A 1 117 ? 9.661 15.189 -25.013 1.00 79.44 117 ALA A O 1
ATOM 924 N N . ARG A 1 118 ? 9.225 14.632 -27.147 1.00 69.50 118 ARG A N 1
ATOM 925 C CA . ARG A 1 118 ? 9.775 15.858 -27.713 1.00 69.50 118 ARG A CA 1
ATOM 926 C C . ARG A 1 118 ? 8.706 16.939 -27.571 1.00 69.50 118 ARG A C 1
ATOM 928 O O . ARG A 1 118 ? 7.517 16.626 -27.542 1.00 69.50 118 ARG A O 1
ATOM 935 N N . LYS A 1 119 ? 9.118 18.203 -27.442 1.00 59.38 119 LYS A N 1
ATOM 936 C CA . LYS A 1 119 ? 8.171 19.313 -27.607 1.00 59.38 119 LYS A CA 1
ATOM 937 C C . LYS A 1 119 ? 7.464 19.095 -28.946 1.00 59.38 119 LYS A C 1
ATOM 939 O O . LYS A 1 119 ? 8.147 18.936 -29.953 1.00 59.38 119 LYS A O 1
ATOM 944 N N . ASN A 1 120 ? 6.136 19.048 -28.932 1.00 59.69 120 ASN A N 1
ATOM 945 C CA . ASN A 1 120 ? 5.391 19.359 -30.141 1.00 59.69 120 ASN A CA 1
ATOM 946 C C . ASN A 1 120 ? 5.622 20.853 -30.382 1.00 59.69 120 ASN A C 1
ATOM 948 O O . ASN A 1 120 ? 5.430 21.642 -29.449 1.00 59.69 120 ASN A O 1
ATOM 952 N N . ASP A 1 121 ? 6.142 21.180 -31.562 1.00 51.97 121 ASP A N 1
ATOM 953 C CA . ASP A 1 121 ? 6.276 22.557 -32.041 1.00 51.97 121 ASP A CA 1
ATOM 954 C C . ASP A 1 121 ? 4.913 23.267 -32.071 1.00 51.97 121 ASP A C 1
ATOM 956 O O . ASP A 1 121 ? 3.900 22.601 -32.405 1.00 51.97 121 ASP A O 1
#